Protein AF-A0A7J6QSA3-F1 (afdb_monomer_lite)

Foldseek 3Di:
DPDPPDQFWKKKFQLAPCLVVDDQKDWFFKDWDDDDPPDDTDMETDDDDPPTDIWMKGWDRPDPRMIIIITPDDDVCVVQRRCLVSVRHGALPPRRPHDDDPVNHTRMGGAKGWDQDPVPRDIDIDGDDDDDD

Sequence (133 aa):
LKDRSLLGKVYVADVGDKASQVPSSCRAPIVVDRHVPNQPLMSRVVEESAESTPCTTLFCDLGGGIVACRPVTGKTHQIRVHLSHMGSPIQGDVLYGGAGTSEGRLRLHAHCYRVKDPNQGTSVDFISPMLPT

Secondary structure (DSSP, 8-state):
-------EEEEEEE-GGGGGG--SEEEEEEEEPPP-TTS---EEE----TT--EEEEEEEEEETTEEEEEESS--TTHHHHHHHHTT-PPTT-TTTTPPP-TT-S--EEEEEEEEE-TTT--EEEEE-PPPP-

InterPro domains:
  IPR020103 Pseudouridine synthase, catalytic domain superfamily [SSF55120] (7-131)
  IPR050188 RluA Pseudouridine Synthase [PTHR21600] (7-123)

pLDDT: mean 90.21, std 12.77, range [31.36, 98.38]

Radius of gyration: 15.63 Å; chains: 1; bounding box: 39×31×42 Å

Organism: Perkinsus olseni (NCBI:txid32597)

Structure (mmCIF, N/CA/C/O backbone):
data_AF-A0A7J6QSA3-F1
#
_entry.id   AF-A0A7J6QSA3-F1
#
loop_
_atom_site.group_PDB
_atom_site.id
_atom_site.type_symbol
_atom_site.label_atom_id
_atom_site.label_alt_id
_atom_site.label_comp_id
_atom_site.label_asym_id
_atom_site.label_entity_id
_atom_site.label_seq_id
_atom_site.pdbx_PDB_ins_code
_atom_site.Cartn_x
_atom_site.Cartn_y
_atom_site.Cartn_z
_atom_site.occupancy
_atom_site.B_iso_or_equiv
_atom_site.auth_seq_id
_atom_site.auth_comp_id
_atom_site.auth_asym_id
_atom_site.auth_atom_id
_atom_site.pdbx_PDB_model_num
ATOM 1 N N . LEU A 1 1 ? -15.056 -10.910 2.581 1.00 46.31 1 LEU A N 1
ATOM 2 C CA . LEU A 1 1 ? -15.209 -9.615 3.300 1.00 46.31 1 LEU A CA 1
ATOM 3 C C . LEU A 1 1 ? -16.157 -9.695 4.522 1.00 46.31 1 LEU A C 1
ATOM 5 O O . LEU A 1 1 ? -16.821 -8.718 4.842 1.00 46.31 1 LEU A O 1
ATOM 9 N N . LYS A 1 2 ? -16.248 -10.840 5.227 1.00 31.36 2 LYS A N 1
ATOM 10 C CA . LYS A 1 2 ? -17.274 -11.097 6.268 1.00 31.36 2 LYS A CA 1
ATOM 11 C C . LYS A 1 2 ? -16.850 -10.802 7.715 1.00 31.36 2 LYS A C 1
ATOM 13 O O . LYS A 1 2 ? -17.615 -11.106 8.621 1.00 31.36 2 LYS A O 1
ATOM 18 N N . ASP A 1 3 ? -15.695 -10.188 7.949 1.00 38.03 3 ASP A N 1
ATOM 19 C CA . ASP A 1 3 ? -15.304 -9.809 9.308 1.00 38.03 3 ASP A CA 1
ATOM 20 C C . ASP A 1 3 ? -15.603 -8.325 9.556 1.00 38.03 3 ASP A C 1
ATOM 22 O O . ASP A 1 3 ? -14.931 -7.431 9.041 1.00 38.03 3 ASP A O 1
ATOM 26 N N . ARG A 1 4 ? -16.693 -8.077 10.289 1.00 41.78 4 ARG A N 1
ATOM 27 C CA . ARG A 1 4 ? -17.217 -6.746 10.629 1.00 41.78 4 ARG A CA 1
ATOM 28 C C . ARG A 1 4 ? -16.624 -6.192 11.937 1.00 41.78 4 ARG A C 1
ATOM 30 O O . ARG A 1 4 ? -17.025 -5.103 12.336 1.00 41.78 4 ARG A O 1
ATOM 37 N N . SER A 1 5 ? -15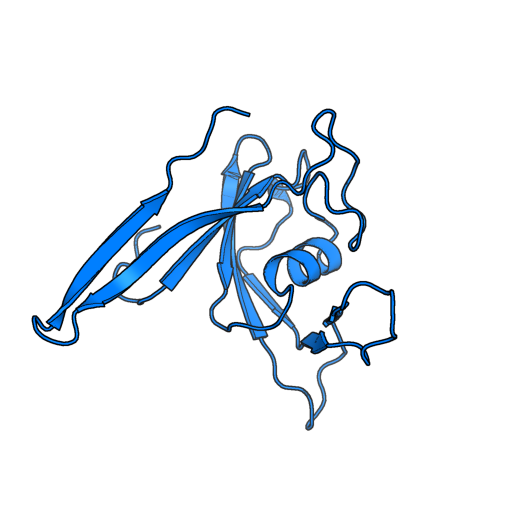.697 -6.905 12.589 1.00 41.50 5 SER A N 1
ATOM 38 C CA . SER A 1 5 ? -15.231 -6.608 13.956 1.00 41.50 5 SER A CA 1
ATOM 39 C C . SER A 1 5 ? -14.076 -5.605 14.070 1.00 41.50 5 SER A C 1
ATOM 41 O O . SER A 1 5 ? -13.733 -5.196 15.177 1.00 41.50 5 SER A O 1
ATOM 43 N N . LEU A 1 6 ? -13.479 -5.163 12.960 1.00 48.44 6 LEU A N 1
ATOM 44 C CA . LEU A 1 6 ? -12.301 -4.299 13.008 1.00 48.44 6 LEU A CA 1
ATOM 45 C C . LEU A 1 6 ? -12.610 -2.911 12.442 1.00 48.44 6 LEU A C 1
ATOM 47 O O . LEU A 1 6 ? -12.929 -2.764 11.261 1.00 48.44 6 LEU A O 1
ATOM 51 N N . LEU A 1 7 ? -12.456 -1.892 13.295 1.00 59.62 7 LEU A N 1
ATOM 52 C CA . LEU A 1 7 ? -12.151 -0.522 12.873 1.00 59.62 7 LEU A CA 1
ATOM 53 C C . LEU A 1 7 ? -11.091 -0.577 11.773 1.00 59.62 7 LEU A C 1
ATOM 55 O O . LEU A 1 7 ? -10.146 -1.368 11.867 1.00 59.62 7 LEU A O 1
ATOM 59 N N . GLY A 1 8 ? -11.237 0.206 10.706 1.00 78.38 8 GLY A N 1
ATOM 60 C CA . GLY A 1 8 ? -10.336 -0.017 9.587 1.00 78.38 8 GLY A CA 1
ATOM 61 C C . GLY A 1 8 ? -10.456 0.921 8.410 1.00 78.38 8 GLY A C 1
ATOM 62 O O . GLY A 1 8 ? -11.482 1.547 8.158 1.00 78.38 8 GLY A O 1
ATOM 63 N N . LYS A 1 9 ? -9.346 0.969 7.678 1.00 91.62 9 LYS A N 1
ATOM 64 C CA . LYS A 1 9 ? -9.179 1.666 6.410 1.00 91.62 9 LYS A CA 1
ATOM 65 C C . LYS A 1 9 ? -9.174 0.614 5.307 1.00 91.62 9 LYS A C 1
ATOM 67 O O . LYS A 1 9 ? -8.374 -0.319 5.372 1.00 91.62 9 LYS A O 1
ATOM 72 N N . VAL A 1 10 ? -10.042 0.756 4.316 1.00 94.75 10 VAL A N 1
ATOM 73 C CA . VAL A 1 10 ? -10.025 -0.052 3.096 1.00 94.75 10 VAL A CA 1
ATOM 74 C C . VAL A 1 10 ? -9.648 0.851 1.941 1.00 94.75 10 VAL A C 1
ATOM 76 O O . VAL A 1 10 ? -10.275 1.885 1.704 1.00 94.75 10 VAL A O 1
ATOM 79 N N . TYR A 1 11 ? -8.626 0.429 1.220 1.00 96.69 11 TYR A N 1
ATOM 80 C CA . TYR A 1 11 ? -8.168 1.048 -0.006 1.00 96.69 11 TYR A CA 1
ATOM 81 C C . TYR A 1 11 ? -8.418 0.101 -1.169 1.00 96.69 11 TYR A C 1
ATOM 83 O O . TYR A 1 11 ? -8.560 -1.106 -0.974 1.00 96.69 11 TYR A O 1
ATOM 91 N N . VAL A 1 12 ? -8.449 0.650 -2.371 1.00 96.12 12 VAL A N 1
ATOM 92 C CA . VAL A 1 12 ? -8.523 -0.115 -3.608 1.00 96.12 12 VAL A CA 1
ATOM 93 C C . VAL A 1 12 ? -7.340 0.284 -4.476 1.00 96.12 12 VAL A C 1
ATOM 95 O O . VAL A 1 12 ? -7.103 1.475 -4.680 1.00 96.12 12 VAL A O 1
ATOM 98 N N . ALA A 1 13 ? -6.581 -0.708 -4.928 1.00 96.75 13 ALA A N 1
ATOM 99 C CA . ALA A 1 13 ? -5.407 -0.534 -5.766 1.00 96.75 13 ALA A CA 1
ATOM 100 C C . ALA A 1 13 ? -5.607 -1.247 -7.102 1.00 96.75 13 ALA A C 1
ATOM 102 O O . ALA A 1 13 ? -6.027 -2.402 -7.129 1.00 96.75 13 ALA A O 1
ATOM 103 N N . ASP A 1 14 ? -5.273 -0.569 -8.191 1.00 95.88 14 ASP A N 1
ATOM 104 C CA . ASP A 1 14 ? -5.155 -1.177 -9.514 1.00 95.88 14 ASP A CA 1
ATOM 105 C C . ASP A 1 14 ? -3.725 -1.690 -9.688 1.00 95.88 14 ASP A C 1
ATOM 107 O O . ASP A 1 14 ? -2.771 -0.913 -9.626 1.00 95.88 14 ASP A O 1
ATOM 111 N N . VAL A 1 15 ? -3.566 -2.997 -9.852 1.00 96.44 15 VAL A N 1
ATOM 112 C CA . VAL A 1 15 ? -2.269 -3.665 -10.049 1.00 96.44 15 VAL A CA 1
ATOM 113 C C . VAL A 1 15 ? -2.205 -4.378 -11.404 1.00 96.44 15 VAL A C 1
ATOM 115 O O . VAL A 1 15 ? -1.272 -5.139 -11.661 1.00 96.44 15 VAL A O 1
ATOM 118 N N . GLY A 1 16 ? -3.171 -4.113 -12.293 1.00 93.62 16 GLY A N 1
ATOM 119 C CA . GLY A 1 16 ? -3.259 -4.725 -13.615 1.00 93.62 16 GLY A CA 1
ATOM 120 C C . GLY A 1 16 ? -3.408 -6.250 -13.576 1.00 93.62 16 GLY A C 1
ATOM 121 O O . GLY A 1 16 ? -4.034 -6.825 -12.690 1.00 93.62 16 GLY A O 1
ATOM 122 N N . ASP A 1 17 ? -2.799 -6.935 -14.536 1.00 92.56 17 ASP A N 1
ATOM 123 C CA . ASP A 1 17 ? -2.861 -8.392 -14.720 1.00 92.56 17 ASP A CA 1
ATOM 124 C C . ASP A 1 17 ? -2.310 -9.220 -13.540 1.00 92.56 17 ASP A C 1
ATOM 126 O O . ASP A 1 17 ? -2.564 -10.422 -13.440 1.00 92.56 17 ASP A O 1
ATOM 130 N N . LYS A 1 18 ? -1.609 -8.578 -12.601 1.00 90.44 18 LYS A N 1
ATOM 131 C CA . LYS A 1 18 ? -0.985 -9.228 -11.444 1.00 90.44 18 LYS A CA 1
ATOM 132 C C . LYS A 1 18 ? -1.892 -9.374 -10.221 1.00 90.44 18 LYS A C 1
ATOM 134 O O . LYS A 1 18 ? -1.475 -9.992 -9.247 1.00 90.44 18 LYS A O 1
ATOM 139 N N . ALA A 1 19 ? -3.128 -8.868 -10.249 1.00 89.25 19 ALA A N 1
ATOM 140 C CA . ALA A 1 19 ? -4.035 -8.919 -9.089 1.00 89.25 19 ALA A CA 1
ATOM 141 C C . ALA A 1 19 ? -4.250 -10.337 -8.541 1.00 89.25 19 ALA A C 1
ATOM 143 O O . ALA A 1 19 ? -4.189 -10.547 -7.331 1.00 89.25 19 ALA A O 1
ATOM 144 N N . SER A 1 20 ? -4.390 -11.316 -9.437 1.00 89.50 20 SER A N 1
ATOM 145 C CA . SER A 1 20 ? -4.568 -12.732 -9.087 1.00 89.50 20 SER A CA 1
ATOM 146 C C . SER A 1 20 ? -3.344 -13.372 -8.412 1.00 89.50 20 SER A C 1
ATOM 148 O O . SER A 1 20 ? -3.463 -14.432 -7.801 1.00 89.50 20 SER A O 1
ATOM 150 N N . GLN A 1 21 ? -2.171 -12.736 -8.500 1.00 92.56 21 GLN A N 1
ATOM 151 C CA . GLN A 1 21 ? -0.915 -13.192 -7.894 1.00 92.56 21 GLN A CA 1
ATOM 152 C C . GLN A 1 21 ? -0.690 -12.587 -6.502 1.00 92.56 21 GLN A C 1
ATOM 154 O O . GLN A 1 21 ? 0.213 -13.015 -5.781 1.00 92.56 21 GLN A O 1
ATOM 159 N N . VAL A 1 22 ? -1.493 -11.592 -6.105 1.00 96.19 22 VAL A N 1
ATOM 160 C CA . VAL A 1 22 ? -1.359 -10.945 -4.799 1.00 96.19 22 VAL A CA 1
ATOM 161 C C . VAL A 1 22 ? -1.852 -11.903 -3.705 1.00 96.19 22 VAL A C 1
ATOM 163 O O . VAL A 1 22 ? -3.025 -12.285 -3.705 1.00 96.19 22 VAL A O 1
ATOM 166 N N . PRO A 1 23 ? -1.001 -12.291 -2.735 1.00 96.94 23 PRO A N 1
ATOM 167 C CA . PRO A 1 23 ? -1.418 -13.159 -1.638 1.00 96.94 23 PRO A CA 1
ATOM 168 C C . PRO A 1 23 ? -2.404 -12.433 -0.719 1.00 96.94 23 PRO A C 1
ATOM 170 O O . PRO A 1 23 ? -2.427 -11.208 -0.653 1.00 96.94 23 PRO A O 1
ATOM 173 N N . SER A 1 24 ? -3.161 -13.173 0.095 1.00 96.69 24 SER A N 1
ATOM 174 C CA . SER A 1 24 ? -4.150 -12.590 1.019 1.00 96.69 24 SER A CA 1
ATOM 175 C C . SER A 1 24 ? -3.559 -11.651 2.084 1.00 96.69 24 SER A C 1
ATOM 177 O O . SER A 1 24 ? -4.297 -10.925 2.754 1.00 96.69 24 SER A O 1
ATOM 179 N N . SER A 1 25 ? -2.240 -11.667 2.286 1.00 97.56 25 SER A N 1
ATOM 180 C CA . SER A 1 25 ? -1.553 -10.785 3.229 1.00 97.56 25 SER A CA 1
ATOM 181 C C . SER A 1 25 ? -0.063 -10.646 2.939 1.00 97.56 25 SER A C 1
ATOM 183 O O . SER A 1 25 ? 0.576 -11.610 2.531 1.00 97.56 25 SER A O 1
ATOM 185 N N . CYS A 1 26 ? 0.499 -9.490 3.289 1.00 97.50 26 CYS A N 1
ATOM 186 C CA . CYS A 1 26 ? 1.936 -9.266 3.417 1.00 97.50 26 CYS A CA 1
ATOM 187 C C . CYS A 1 26 ? 2.247 -8.838 4.853 1.00 97.50 26 CYS A C 1
ATOM 189 O O . CYS A 1 26 ? 1.671 -7.863 5.346 1.00 97.50 26 CYS A O 1
ATOM 191 N N . ARG A 1 27 ? 3.154 -9.561 5.520 1.00 97.19 27 ARG A N 1
ATOM 192 C CA . ARG A 1 27 ? 3.742 -9.178 6.808 1.00 97.19 27 ARG A CA 1
ATOM 193 C C . ARG A 1 27 ? 5.238 -9.013 6.596 1.00 97.19 27 ARG A C 1
ATOM 195 O O . ARG A 1 27 ? 5.962 -9.999 6.562 1.00 97.19 27 ARG A O 1
ATOM 202 N N . ALA A 1 28 ? 5.678 -7.771 6.452 1.00 96.94 28 ALA A N 1
ATOM 203 C CA . ALA A 1 28 ? 7.085 -7.450 6.269 1.00 96.94 28 ALA A CA 1
ATOM 204 C C . ALA A 1 28 ? 7.383 -6.075 6.884 1.00 96.94 28 ALA A C 1
ATOM 206 O O . ALA A 1 28 ? 6.552 -5.162 6.755 1.00 96.94 28 ALA A O 1
ATOM 207 N N . PRO A 1 29 ? 8.509 -5.906 7.596 1.00 97.56 29 PRO A N 1
ATOM 208 C CA . PRO A 1 29 ? 8.866 -4.632 8.207 1.00 97.56 29 PRO A CA 1
ATOM 209 C C . PRO A 1 29 ? 9.181 -3.583 7.137 1.00 97.56 29 PRO A C 1
ATOM 211 O O . PRO A 1 29 ? 9.767 -3.879 6.098 1.00 97.56 29 PRO A O 1
ATOM 214 N N . ILE A 1 30 ? 8.775 -2.341 7.408 1.00 97.25 30 ILE A N 1
ATOM 215 C CA . ILE A 1 30 ? 9.017 -1.190 6.534 1.00 97.25 30 ILE A CA 1
ATOM 216 C C . ILE A 1 30 ? 9.780 -0.127 7.311 1.00 97.25 30 ILE A C 1
ATOM 218 O O . ILE A 1 30 ? 9.372 0.260 8.413 1.00 97.25 30 ILE A O 1
ATOM 222 N N . VAL A 1 31 ? 10.833 0.396 6.687 1.00 96.38 31 VAL A N 1
ATOM 223 C CA . VAL A 1 31 ? 11.542 1.594 7.142 1.00 96.38 31 VAL A CA 1
ATOM 224 C C . VAL A 1 31 ? 11.286 2.741 6.179 1.00 96.38 31 VAL A C 1
ATOM 226 O O . VAL A 1 31 ? 11.159 2.544 4.970 1.00 96.38 31 VAL A O 1
ATOM 229 N N . VAL A 1 32 ? 11.186 3.943 6.735 1.00 94.56 32 VAL A N 1
ATOM 230 C CA . VAL A 1 32 ? 11.134 5.175 5.953 1.00 94.56 32 VAL A CA 1
ATOM 231 C C . VAL A 1 32 ? 12.570 5.607 5.696 1.00 94.56 32 VAL A C 1
ATOM 233 O O . VAL A 1 32 ? 13.376 5.658 6.627 1.00 94.56 32 VAL A O 1
ATOM 236 N N . ASP A 1 33 ? 12.890 5.893 4.441 1.00 93.00 33 ASP A N 1
ATOM 237 C CA . ASP A 1 33 ? 14.214 6.366 4.067 1.00 93.00 33 ASP A CA 1
ATOM 238 C C . ASP A 1 33 ? 14.486 7.736 4.688 1.00 93.00 33 ASP A C 1
ATOM 240 O O . ASP A 1 33 ? 13.572 8.519 4.970 1.00 93.00 33 ASP A O 1
ATOM 244 N N . ARG A 1 34 ? 15.770 8.045 4.900 1.00 91.62 34 ARG A N 1
ATOM 245 C CA . ARG A 1 34 ? 16.164 9.370 5.376 1.00 91.62 34 ARG A CA 1
ATOM 246 C C . ARG A 1 34 ? 15.654 10.411 4.383 1.00 91.62 34 ARG A C 1
ATOM 248 O O . ARG A 1 34 ? 15.945 10.325 3.194 1.00 91.62 34 ARG A O 1
ATOM 255 N N . HIS A 1 35 ? 14.931 11.407 4.884 1.00 92.25 35 HIS A N 1
ATOM 256 C CA . HIS A 1 35 ? 14.445 12.484 4.037 1.00 92.25 35 HIS A CA 1
ATOM 257 C C . HIS A 1 35 ? 15.620 13.274 3.446 1.00 92.25 35 HIS A C 1
ATOM 259 O O . HIS A 1 35 ? 16.478 13.772 4.180 1.00 92.25 35 HIS A O 1
ATOM 265 N N . VAL A 1 36 ? 15.634 13.381 2.118 1.00 92.69 36 VAL A N 1
ATOM 266 C CA . VAL A 1 36 ? 16.565 14.214 1.357 1.00 92.69 36 VAL A CA 1
ATOM 267 C C . VAL A 1 36 ? 15.789 15.430 0.838 1.00 92.69 36 VAL A C 1
ATOM 269 O O . VAL A 1 36 ? 14.719 15.246 0.251 1.00 92.69 36 VAL A O 1
ATOM 272 N N . PRO A 1 37 ? 16.285 16.666 1.038 1.00 94.00 37 PRO A N 1
ATOM 273 C CA . PRO A 1 37 ? 15.625 17.862 0.521 1.00 94.00 37 PRO A CA 1
ATOM 274 C C . PRO A 1 37 ? 15.364 17.770 -0.987 1.00 94.00 37 PRO A C 1
ATOM 276 O O . PRO A 1 37 ? 16.199 17.266 -1.735 1.00 94.00 37 PRO A O 1
ATOM 279 N N . ASN A 1 38 ? 14.214 18.284 -1.430 1.00 93.69 38 ASN A N 1
ATOM 280 C CA . ASN A 1 38 ? 13.758 18.252 -2.828 1.00 93.69 38 ASN A CA 1
ATOM 281 C C . ASN A 1 38 ? 13.557 16.844 -3.421 1.00 93.69 38 ASN A C 1
ATOM 283 O O . ASN A 1 38 ? 13.434 16.710 -4.637 1.00 93.69 38 ASN A O 1
ATOM 287 N N . GLN A 1 39 ? 13.494 15.799 -2.589 1.00 91.56 39 GLN A N 1
ATOM 288 C CA . GLN A 1 39 ? 13.171 14.440 -3.022 1.00 91.56 39 GLN A CA 1
ATOM 289 C C . GLN A 1 39 ? 11.915 13.918 -2.316 1.00 91.56 39 GLN A C 1
ATOM 291 O O . GLN A 1 39 ? 11.662 14.259 -1.152 1.00 91.56 39 GLN A O 1
ATOM 296 N N . PRO A 1 40 ? 11.106 13.085 -2.998 1.00 89.50 40 PRO A N 1
ATOM 297 C CA . PRO A 1 40 ? 9.965 12.445 -2.368 1.00 89.50 40 PRO A CA 1
ATOM 298 C C . PRO A 1 40 ? 10.433 11.527 -1.236 1.00 89.50 40 PRO A C 1
ATOM 300 O O . PRO A 1 40 ? 11.447 10.841 -1.340 1.00 89.50 40 PRO A O 1
ATOM 303 N N . LEU A 1 41 ? 9.668 11.491 -0.148 1.00 92.94 41 LEU A N 1
ATOM 304 C CA . LEU A 1 41 ? 9.911 10.544 0.933 1.00 92.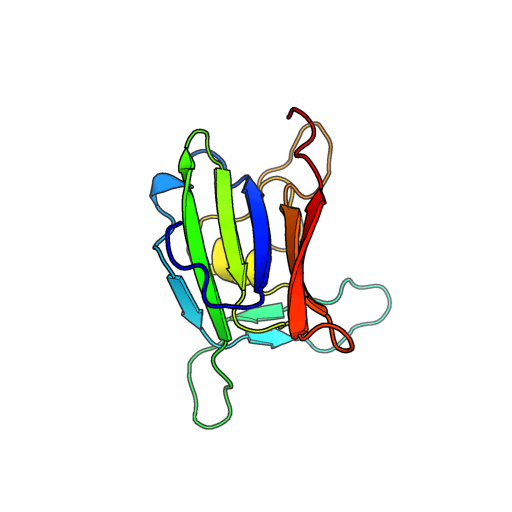94 41 LEU A CA 1
ATOM 305 C C . LEU A 1 41 ? 9.650 9.119 0.433 1.00 92.94 41 LEU A C 1
ATOM 307 O O . LEU A 1 41 ? 8.574 8.836 -0.096 1.00 92.94 41 LEU A O 1
ATOM 311 N N . MET A 1 42 ? 10.601 8.214 0.632 1.00 94.56 42 MET A N 1
ATOM 312 C CA . MET A 1 42 ? 10.480 6.822 0.205 1.00 94.56 42 MET A CA 1
ATOM 313 C C . MET A 1 42 ? 10.479 5.875 1.400 1.00 94.56 42 MET A C 1
ATOM 315 O O . MET A 1 42 ? 10.769 6.245 2.540 1.00 94.56 42 MET A O 1
ATOM 319 N N . SER A 1 43 ? 10.002 4.662 1.175 1.00 96.62 43 SER A N 1
ATOM 320 C CA . SER A 1 43 ? 9.962 3.608 2.179 1.00 96.62 43 SER A CA 1
ATOM 321 C C . SER A 1 43 ? 10.305 2.291 1.508 1.00 96.62 43 SER A C 1
ATOM 323 O O . SER A 1 43 ? 10.000 2.099 0.336 1.00 96.62 43 SER A O 1
ATOM 325 N N . ARG A 1 44 ? 10.926 1.373 2.242 1.00 96.62 44 ARG A N 1
ATOM 326 C CA . ARG A 1 44 ? 11.351 0.081 1.698 1.00 96.62 44 ARG A CA 1
ATOM 327 C C . ARG A 1 44 ? 11.068 -1.045 2.674 1.00 96.62 44 ARG A C 1
ATOM 329 O O . ARG A 1 44 ? 11.077 -0.834 3.890 1.00 96.62 44 ARG A O 1
ATOM 336 N N . VAL A 1 45 ? 10.833 -2.235 2.129 1.00 97.00 45 VAL A N 1
ATOM 337 C CA . VAL A 1 45 ? 10.844 -3.464 2.925 1.00 97.00 45 VAL A CA 1
ATOM 338 C C . VAL A 1 45 ? 12.280 -3.766 3.339 1.00 97.00 45 VAL A C 1
ATOM 340 O O . VAL A 1 45 ? 13.208 -3.560 2.556 1.00 97.00 45 VAL A O 1
ATOM 343 N N . VAL A 1 46 ? 12.458 -4.227 4.572 1.00 96.56 46 VAL A N 1
ATOM 344 C CA . VAL A 1 46 ? 13.744 -4.704 5.095 1.00 96.56 46 VAL A CA 1
ATOM 345 C C . VAL A 1 46 ? 13.614 -6.146 5.569 1.00 96.56 46 VAL A C 1
ATOM 347 O O . VAL A 1 46 ? 12.504 -6.654 5.730 1.00 96.56 46 VAL A O 1
ATOM 350 N N . GLU A 1 47 ? 14.746 -6.807 5.780 1.00 94.25 47 GLU A N 1
ATOM 351 C CA . GLU A 1 47 ? 14.774 -8.114 6.434 1.00 94.25 47 GLU A CA 1
ATOM 352 C C . GLU A 1 47 ? 14.333 -7.996 7.900 1.00 94.25 47 GLU A C 1
ATOM 354 O O . GLU A 1 47 ? 14.498 -6.952 8.539 1.00 94.25 47 GLU A O 1
ATOM 359 N N . GLU A 1 48 ? 13.732 -9.060 8.430 1.00 93.31 48 GLU A N 1
ATOM 360 C CA . GLU A 1 48 ? 13.276 -9.094 9.818 1.00 93.31 48 GLU A CA 1
ATOM 361 C C . GLU A 1 48 ? 14.482 -9.245 10.760 1.00 93.31 48 GLU A C 1
ATOM 363 O O . GLU A 1 48 ? 15.256 -10.194 10.665 1.00 93.31 48 GLU A O 1
ATOM 368 N N . SER A 1 49 ? 14.634 -8.288 11.674 1.00 92.44 49 SER A N 1
ATOM 369 C CA . SER A 1 49 ? 15.628 -8.277 12.754 1.00 92.44 49 SER A CA 1
ATOM 370 C C . SER A 1 49 ? 14.966 -7.948 14.096 1.00 92.44 49 SER A C 1
ATOM 372 O O . SER A 1 49 ? 13.798 -7.545 14.135 1.00 92.44 49 SER A O 1
ATOM 374 N N . ALA A 1 50 ? 15.718 -8.069 15.195 1.00 91.44 50 ALA A N 1
ATOM 375 C CA . ALA A 1 50 ? 15.248 -7.719 16.539 1.00 91.44 50 ALA A CA 1
ATOM 376 C C . ALA A 1 50 ? 14.803 -6.245 16.662 1.00 91.44 50 ALA A C 1
ATOM 378 O O . ALA A 1 50 ? 13.930 -5.920 17.464 1.00 91.44 50 ALA A O 1
ATOM 379 N N . GLU A 1 51 ? 15.365 -5.358 15.842 1.00 89.12 51 GLU A N 1
ATOM 380 C CA . GLU A 1 51 ? 15.075 -3.922 15.800 1.00 89.12 51 GLU A CA 1
ATOM 381 C C . GLU A 1 51 ? 13.963 -3.570 14.798 1.00 89.12 51 GLU A C 1
ATOM 383 O O . GLU A 1 51 ? 13.458 -2.443 14.778 1.00 89.12 51 GLU A O 1
ATOM 388 N N . SER A 1 52 ? 13.575 -4.514 13.940 1.00 90.25 52 SER A N 1
ATOM 389 C CA . SER A 1 52 ? 12.564 -4.290 12.913 1.00 90.25 52 SER A CA 1
ATOM 390 C C . SER A 1 52 ? 11.152 -4.415 13.497 1.00 90.25 52 SER A C 1
ATOM 392 O O . SER A 1 52 ? 10.832 -5.350 14.227 1.00 90.25 52 SER A O 1
ATOM 394 N N . THR A 1 53 ? 10.262 -3.473 13.169 1.00 91.56 53 THR A N 1
ATOM 395 C CA . THR A 1 53 ? 8.839 -3.595 13.522 1.00 91.56 53 THR A CA 1
ATOM 396 C C . THR A 1 53 ? 8.053 -4.095 12.310 1.00 91.56 53 THR A C 1
ATOM 398 O O . THR A 1 53 ? 7.868 -3.319 11.360 1.00 91.56 53 THR A O 1
ATOM 401 N N . PRO A 1 54 ? 7.564 -5.348 12.313 1.00 92.38 54 PRO A N 1
ATOM 402 C CA . PRO A 1 54 ? 6.781 -5.879 11.211 1.00 92.38 54 PRO A CA 1
ATOM 403 C C . PRO A 1 54 ? 5.472 -5.107 11.080 1.00 92.38 54 PRO A C 1
ATOM 405 O O . PRO A 1 54 ? 4.861 -4.674 12.059 1.00 92.38 54 PRO A O 1
ATOM 408 N N . CYS A 1 55 ? 5.041 -4.922 9.841 1.00 94.31 55 CYS A N 1
ATOM 409 C CA . CYS A 1 55 ? 3.799 -4.245 9.525 1.00 94.31 55 CYS A CA 1
ATOM 410 C C . CYS A 1 55 ? 2.997 -5.131 8.568 1.00 94.31 55 CYS A C 1
ATOM 412 O O . CYS A 1 55 ? 3.582 -5.875 7.777 1.00 94.31 55 CYS A O 1
ATOM 414 N N . THR A 1 56 ? 1.668 -5.101 8.681 1.00 96.75 56 THR A N 1
ATOM 415 C CA . THR A 1 56 ? 0.798 -6.067 7.995 1.00 96.75 56 THR A CA 1
ATOM 416 C C . THR A 1 56 ? -0.218 -5.356 7.123 1.00 96.75 56 THR A C 1
ATOM 418 O O . THR A 1 56 ? -0.927 -4.461 7.591 1.00 96.75 56 THR A O 1
ATOM 421 N N . THR A 1 57 ? -0.333 -5.799 5.876 1.00 97.62 57 THR A N 1
ATOM 422 C CA . THR A 1 57 ? -1.407 -5.417 4.954 1.00 97.62 57 THR A CA 1
ATOM 423 C C . THR A 1 57 ? -2.147 -6.670 4.522 1.00 97.62 57 THR A C 1
ATOM 425 O O . THR A 1 57 ? -1.521 -7.667 4.174 1.00 97.62 57 THR A O 1
ATOM 428 N N . LEU A 1 58 ? -3.475 -6.634 4.572 1.00 97.44 58 LEU A N 1
ATOM 429 C CA . LEU A 1 58 ? -4.322 -7.700 4.043 1.00 97.44 58 LEU A CA 1
ATOM 430 C C . LEU A 1 58 ? -4.824 -7.315 2.660 1.00 97.44 58 LEU A C 1
ATOM 432 O O . LEU A 1 58 ? -5.128 -6.144 2.422 1.00 97.44 58 LEU A O 1
ATOM 436 N N . PHE A 1 59 ? -4.960 -8.306 1.791 1.00 97.25 59 PHE A N 1
ATOM 437 C CA . PHE A 1 59 ? -5.383 -8.118 0.415 1.00 97.25 59 PHE A CA 1
ATOM 438 C C . PHE A 1 59 ? -6.543 -9.041 0.064 1.00 97.25 59 PHE A C 1
ATOM 440 O O . PHE A 1 59 ? -6.706 -10.122 0.632 1.00 97.25 59 PHE A O 1
ATOM 447 N N . CYS A 1 60 ? -7.363 -8.593 -0.875 1.00 95.94 60 CYS A N 1
ATOM 448 C CA . CYS A 1 60 ? -8.400 -9.398 -1.494 1.00 95.94 60 CYS A CA 1
ATOM 449 C C . CYS A 1 60 ? -8.478 -9.001 -2.963 1.00 95.94 60 CYS A C 1
ATOM 451 O O . CYS A 1 60 ? -8.752 -7.837 -3.255 1.00 95.94 60 CYS A O 1
ATOM 453 N N . ASP A 1 61 ? -8.252 -9.955 -3.860 1.00 95.12 61 ASP A N 1
ATOM 454 C CA . ASP A 1 61 ? -8.528 -9.770 -5.281 1.00 95.12 61 ASP A CA 1
ATOM 455 C C . ASP A 1 61 ? -10.032 -9.511 -5.467 1.00 95.12 61 ASP A C 1
ATOM 457 O O . ASP A 1 61 ? -10.873 -10.211 -4.890 1.00 95.12 61 ASP A O 1
ATOM 461 N N . LEU A 1 62 ? -10.359 -8.451 -6.201 1.00 93.00 62 LEU A N 1
ATOM 462 C CA . LEU A 1 62 ? -11.723 -8.084 -6.574 1.00 93.00 62 LEU A CA 1
ATOM 463 C C . LEU A 1 62 ? -12.020 -8.396 -8.050 1.00 93.00 62 LEU A C 1
ATOM 465 O O . LEU A 1 62 ? -13.146 -8.179 -8.498 1.00 93.00 62 LEU A O 1
ATOM 469 N N . GLY A 1 63 ? -11.041 -8.913 -8.794 1.00 91.94 63 GLY A N 1
ATOM 470 C CA . GLY A 1 63 ? -11.100 -9.116 -10.234 1.00 91.94 63 GLY A CA 1
ATOM 471 C C . GLY A 1 63 ? -10.780 -7.845 -11.025 1.00 91.94 63 GLY A C 1
ATOM 472 O O . GLY A 1 63 ? -10.683 -6.744 -10.483 1.00 91.94 63 GLY A O 1
ATOM 473 N N . GLY A 1 64 ? -10.586 -7.998 -12.339 1.00 92.06 64 GLY A N 1
ATOM 474 C CA . GLY A 1 64 ? -10.346 -6.865 -13.247 1.00 92.06 64 GLY A CA 1
ATOM 475 C C . GLY A 1 64 ? -9.047 -6.098 -12.980 1.00 92.06 64 GLY A C 1
ATOM 476 O O . GLY A 1 64 ? -8.950 -4.929 -13.328 1.00 92.06 64 GLY A O 1
ATOM 477 N N . GLY A 1 65 ? -8.072 -6.738 -12.331 1.00 94.31 65 GLY A N 1
ATOM 478 C CA . GLY A 1 65 ? -6.807 -6.117 -11.943 1.00 94.31 65 GLY A CA 1
ATOM 479 C C . GLY A 1 65 ? -6.860 -5.278 -10.666 1.00 94.31 65 GLY A C 1
ATOM 480 O O . GLY A 1 65 ? -5.895 -4.594 -10.326 1.00 94.31 65 GLY A O 1
ATOM 481 N N . ILE A 1 66 ? -7.969 -5.355 -9.931 1.00 95.44 66 ILE A N 1
ATOM 482 C CA . ILE A 1 66 ? -8.214 -4.561 -8.737 1.00 95.44 66 ILE A CA 1
ATOM 483 C C . ILE A 1 66 ? -8.034 -5.399 -7.471 1.00 95.44 66 ILE A C 1
ATOM 485 O O . ILE A 1 66 ? -8.596 -6.481 -7.328 1.00 95.44 66 ILE A O 1
ATOM 489 N N . VAL A 1 67 ? -7.318 -4.845 -6.494 1.00 96.62 67 VAL A N 1
ATOM 490 C CA . VAL A 1 67 ? -7.105 -5.450 -5.178 1.00 96.62 67 VAL A CA 1
ATOM 491 C C . VAL A 1 67 ? -7.612 -4.515 -4.085 1.00 96.62 67 VAL A C 1
ATOM 493 O O . VAL A 1 67 ? -7.212 -3.354 -3.993 1.00 96.62 67 VAL A O 1
ATOM 496 N N . ALA A 1 68 ? -8.466 -5.026 -3.199 1.00 96.62 68 ALA A N 1
ATOM 497 C CA . ALA A 1 68 ? -8.780 -4.356 -1.943 1.00 96.62 68 ALA A CA 1
ATOM 498 C C . ALA A 1 68 ? -7.615 -4.525 -0.967 1.00 96.62 68 ALA A C 1
ATOM 500 O O . ALA A 1 68 ? -7.151 -5.639 -0.732 1.00 96.62 68 ALA A O 1
ATOM 501 N N . CYS A 1 69 ? -7.170 -3.435 -0.354 1.00 97.38 69 CYS A N 1
ATOM 502 C CA . CYS A 1 69 ? -6.056 -3.408 0.583 1.00 97.38 69 CYS A CA 1
ATOM 503 C C . CYS A 1 69 ? -6.526 -2.900 1.948 1.00 97.38 69 CYS A C 1
ATOM 505 O O . CYS A 1 69 ? -7.115 -1.823 2.058 1.00 97.38 69 CYS A O 1
ATOM 507 N N . ARG A 1 70 ? -6.211 -3.637 3.012 1.00 96.38 70 ARG A N 1
ATOM 508 C CA . ARG A 1 70 ? -6.473 -3.237 4.398 1.00 96.38 70 ARG A CA 1
ATOM 509 C C . ARG A 1 70 ? -5.165 -3.217 5.188 1.00 96.38 70 ARG A C 1
ATOM 511 O O . ARG A 1 70 ? -4.732 -4.271 5.663 1.00 96.38 70 ARG A O 1
ATOM 518 N N . PRO A 1 71 ? -4.519 -2.053 5.341 1.00 96.06 71 PRO A N 1
ATOM 519 C CA . PRO A 1 71 ? -3.342 -1.941 6.184 1.00 96.06 71 PRO A CA 1
ATOM 520 C C . PRO A 1 71 ? -3.773 -2.025 7.657 1.00 96.06 71 PRO A C 1
ATOM 522 O O . PRO A 1 71 ? -4.628 -1.267 8.117 1.00 96.06 71 PRO A O 1
ATOM 525 N N . VAL A 1 72 ? -3.216 -2.990 8.390 1.00 94.75 72 VAL A N 1
ATOM 526 C CA . VAL A 1 72 ? -3.460 -3.182 9.834 1.00 94.75 72 VAL A CA 1
ATOM 527 C C . VAL A 1 72 ? -2.686 -2.139 10.647 1.00 94.75 72 VAL A C 1
ATOM 529 O O . VAL A 1 72 ? -3.125 -1.687 11.699 1.00 94.75 72 VAL A O 1
ATOM 532 N N . THR A 1 73 ? -1.539 -1.730 10.118 1.00 91.94 73 THR A N 1
ATOM 533 C CA . THR A 1 73 ? -0.665 -0.664 10.619 1.00 91.94 73 THR A CA 1
ATOM 534 C C . THR A 1 73 ? -0.734 0.564 9.705 1.00 91.94 73 THR A C 1
ATOM 536 O O . THR A 1 73 ? -1.353 0.526 8.650 1.00 91.94 73 THR A O 1
ATOM 539 N N . GLY A 1 74 ? -0.114 1.680 10.097 1.00 91.69 74 GLY A N 1
ATOM 540 C CA . GLY A 1 74 ? 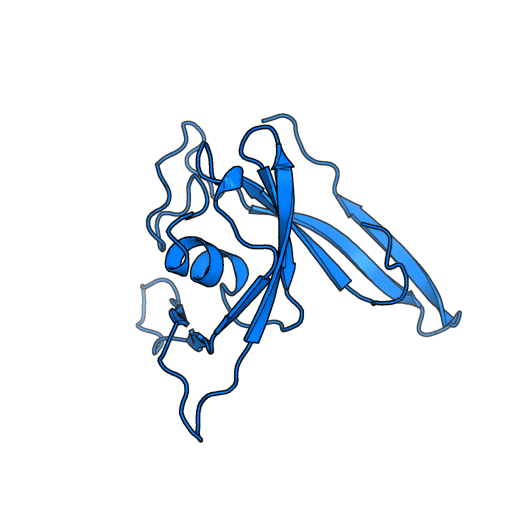-0.153 2.940 9.342 1.00 91.69 74 GLY A CA 1
ATOM 541 C C . GLY A 1 74 ? 1.210 3.429 8.855 1.00 91.69 74 GLY A C 1
ATOM 542 O O . GLY A 1 74 ? 1.475 4.621 8.971 1.00 91.69 74 GLY A O 1
ATOM 543 N N . LYS A 1 75 ? 2.101 2.542 8.388 1.00 95.31 75 LYS A N 1
ATOM 544 C CA . LYS A 1 75 ? 3.439 2.961 7.931 1.00 95.31 75 LYS A CA 1
ATOM 545 C C . LYS A 1 75 ? 3.341 3.783 6.638 1.00 95.31 75 LYS A C 1
ATOM 547 O O . LYS A 1 75 ? 2.464 3.550 5.801 1.00 95.31 75 LYS A O 1
ATOM 552 N N . THR A 1 76 ? 4.250 4.741 6.464 1.00 96.06 76 THR A N 1
ATOM 553 C CA . THR A 1 76 ? 4.341 5.549 5.241 1.00 96.06 76 THR A CA 1
ATOM 554 C C . THR A 1 76 ? 4.468 4.638 4.024 1.00 96.06 76 THR A C 1
ATOM 556 O O . THR A 1 76 ? 5.253 3.695 4.028 1.00 96.06 76 THR A O 1
ATOM 559 N N . HIS A 1 77 ? 3.652 4.891 2.998 1.00 97.56 77 HIS A N 1
ATOM 560 C CA . HIS A 1 77 ? 3.632 4.121 1.748 1.00 97.56 77 HIS A CA 1
ATOM 561 C C . HIS A 1 77 ? 3.408 2.604 1.892 1.00 97.56 77 HIS A C 1
ATOM 563 O O . HIS A 1 77 ? 3.648 1.874 0.937 1.00 97.56 77 HIS A O 1
ATOM 569 N N . GLN A 1 78 ? 2.877 2.127 3.024 1.00 97.94 78 GLN A N 1
ATOM 570 C CA . GLN A 1 78 ? 2.789 0.696 3.333 1.00 97.94 78 GLN A CA 1
ATOM 571 C C . GLN A 1 78 ? 2.186 -0.160 2.209 1.00 97.94 78 GLN A C 1
ATOM 573 O O . GLN A 1 78 ? 2.795 -1.140 1.796 1.00 97.94 78 GLN A O 1
ATOM 578 N N . ILE A 1 79 ? 1.017 0.226 1.685 1.00 98.25 79 ILE A N 1
ATOM 579 C CA . ILE A 1 79 ? 0.333 -0.524 0.618 1.00 98.25 79 ILE A CA 1
ATOM 580 C C . ILE A 1 79 ? 1.177 -0.549 -0.661 1.00 98.25 79 ILE A C 1
ATOM 582 O O . ILE A 1 79 ? 1.360 -1.608 -1.251 1.00 98.25 79 ILE A O 1
ATOM 586 N N . ARG A 1 80 ? 1.722 0.610 -1.053 1.00 98.38 80 ARG A N 1
ATOM 587 C CA . ARG A 1 80 ? 2.538 0.784 -2.265 1.00 98.38 80 ARG A CA 1
ATOM 588 C C . ARG A 1 80 ? 3.781 -0.107 -2.219 1.00 98.38 80 ARG A C 1
ATOM 590 O O . ARG A 1 80 ? 4.043 -0.866 -3.146 1.00 98.38 80 ARG A O 1
ATOM 597 N N . VAL A 1 81 ? 4.493 -0.060 -1.094 1.00 98.19 81 VAL A N 1
ATOM 598 C CA . VAL A 1 81 ? 5.730 -0.812 -0.859 1.00 98.19 81 VAL A CA 1
ATOM 599 C C . VAL A 1 81 ? 5.469 -2.312 -0.765 1.00 98.19 81 VAL A C 1
ATOM 601 O O . VAL A 1 81 ? 6.195 -3.079 -1.384 1.00 98.19 81 VAL A O 1
ATOM 604 N N . HIS A 1 82 ? 4.436 -2.752 -0.037 1.00 98.38 82 HIS A N 1
ATOM 605 C CA . HIS A 1 82 ? 4.101 -4.179 0.055 1.00 98.38 82 HIS A CA 1
ATOM 606 C C . HIS A 1 82 ? 3.689 -4.764 -1.295 1.00 98.38 82 HIS A C 1
ATOM 608 O O . HIS A 1 82 ? 4.176 -5.829 -1.660 1.00 98.38 82 HIS A O 1
ATOM 614 N N . LEU A 1 83 ? 2.832 -4.076 -2.054 1.00 98.38 83 LEU A N 1
ATOM 615 C CA . LEU A 1 83 ? 2.416 -4.529 -3.383 1.00 98.38 83 LEU A CA 1
ATOM 616 C C . LEU A 1 83 ? 3.602 -4.612 -4.355 1.00 98.38 83 LEU A C 1
ATOM 618 O O . LEU A 1 83 ? 3.763 -5.622 -5.038 1.00 98.38 83 LEU A O 1
ATOM 622 N N . SER A 1 84 ? 4.487 -3.610 -4.349 1.00 98.12 84 SER A N 1
ATOM 623 C CA . SER A 1 84 ? 5.728 -3.629 -5.133 1.00 98.12 84 SER A CA 1
ATOM 624 C C . SER A 1 84 ? 6.683 -4.753 -4.710 1.00 98.12 84 SER A C 1
ATOM 626 O O . SER A 1 84 ? 7.175 -5.493 -5.558 1.00 98.12 84 SER A O 1
ATOM 628 N N . HIS A 1 85 ? 6.876 -4.955 -3.402 1.00 97.31 85 HIS A N 1
ATOM 629 C CA . HIS A 1 85 ? 7.713 -6.023 -2.844 1.00 97.31 85 HIS A CA 1
ATOM 630 C C . HIS A 1 85 ? 7.251 -7.427 -3.264 1.00 97.31 85 HIS A C 1
ATOM 632 O O . HIS A 1 85 ? 8.078 -8.303 -3.493 1.00 97.31 85 HIS A O 1
ATOM 638 N N . MET A 1 86 ? 5.941 -7.629 -3.421 1.00 96.88 86 MET A N 1
ATOM 639 C CA . MET A 1 86 ? 5.357 -8.881 -3.917 1.00 96.88 86 MET A CA 1
ATOM 640 C C . MET A 1 86 ? 5.316 -8.969 -5.453 1.00 96.88 86 MET A C 1
ATOM 642 O O . MET A 1 86 ? 4.687 -9.868 -6.003 1.00 96.88 86 MET A O 1
ATOM 646 N N . GLY A 1 87 ? 5.932 -8.025 -6.168 1.00 96.88 87 GLY A N 1
ATOM 647 C CA . GLY A 1 87 ? 6.001 -8.019 -7.630 1.00 96.88 87 GLY A CA 1
ATOM 648 C C . GLY A 1 87 ? 4.756 -7.483 -8.341 1.00 96.88 87 GLY A C 1
ATOM 649 O O . GLY A 1 87 ? 4.719 -7.514 -9.573 1.00 96.88 87 GLY A O 1
ATOM 650 N N . SER A 1 88 ? 3.778 -6.948 -7.603 1.00 97.56 88 SER A N 1
ATOM 651 C CA . SER A 1 88 ? 2.495 -6.434 -8.110 1.00 97.56 88 SER A CA 1
ATOM 652 C C . SER A 1 88 ? 2.338 -4.927 -7.850 1.00 97.56 88 SER A C 1
ATOM 654 O O . SER A 1 88 ? 1.421 -4.528 -7.133 1.00 97.56 88 SER A O 1
ATOM 656 N N . PRO A 1 89 ? 3.243 -4.068 -8.358 1.00 97.69 89 PRO A N 1
ATOM 657 C CA . PRO A 1 89 ? 3.205 -2.638 -8.079 1.00 97.69 89 PRO A CA 1
ATOM 658 C C . PRO A 1 89 ? 1.928 -1.984 -8.622 1.00 97.69 89 PRO A C 1
ATOM 660 O O . PRO A 1 89 ? 1.373 -2.403 -9.637 1.00 97.69 89 PRO A O 1
ATOM 663 N N . ILE A 1 90 ? 1.478 -0.931 -7.939 1.00 97.94 90 ILE A N 1
ATOM 664 C CA . ILE A 1 90 ? 0.254 -0.206 -8.295 1.00 97.94 90 ILE A CA 1
ATOM 665 C C . ILE A 1 90 ? 0.462 0.536 -9.618 1.00 97.94 90 ILE A C 1
ATOM 667 O O . ILE A 1 90 ? 1.473 1.208 -9.803 1.00 97.94 90 ILE A O 1
ATOM 671 N N . GLN A 1 91 ? -0.510 0.468 -10.520 1.00 96.50 91 GLN A N 1
ATOM 672 C CA . GLN A 1 91 ? -0.530 1.238 -11.761 1.00 96.50 91 GLN A CA 1
ATOM 673 C C . GLN A 1 91 ? -0.401 2.748 -11.469 1.00 96.50 91 GLN A C 1
ATOM 675 O O . GLN A 1 91 ? -1.008 3.292 -10.540 1.00 96.50 91 GLN A O 1
ATOM 680 N N . GLY A 1 92 ? 0.433 3.436 -12.244 1.00 95.75 92 GLY A N 1
ATOM 681 C CA . GLY A 1 92 ? 0.755 4.854 -12.077 1.00 95.75 92 GLY A CA 1
ATOM 682 C C . GLY A 1 92 ? 1.684 5.170 -10.897 1.00 95.75 92 GLY A C 1
ATOM 683 O O . GLY A 1 92 ? 1.935 6.342 -10.615 1.00 95.75 92 GLY A O 1
ATOM 684 N N . ASP A 1 93 ? 2.202 4.162 -10.187 1.00 96.88 93 ASP A N 1
ATOM 685 C CA . ASP A 1 93 ? 3.143 4.366 -9.086 1.00 96.88 93 ASP A CA 1
ATOM 686 C C . ASP A 1 93 ? 4.590 4.536 -9.568 1.00 96.88 93 ASP A C 1
ATOM 688 O O . ASP A 1 93 ? 5.383 3.594 -9.603 1.00 96.88 93 ASP A O 1
ATOM 692 N N . VAL A 1 94 ? 4.955 5.779 -9.875 1.00 94.25 94 VAL A N 1
ATOM 693 C CA . VAL A 1 94 ? 6.300 6.139 -10.353 1.00 94.25 94 VAL A CA 1
ATOM 694 C C . VAL A 1 94 ? 7.430 5.837 -9.361 1.00 94.25 94 VAL A C 1
ATOM 696 O O . VAL A 1 94 ? 8.578 5.724 -9.776 1.00 94.25 94 VAL A O 1
ATOM 699 N N . LEU A 1 95 ? 7.139 5.715 -8.059 1.00 95.25 95 LEU A N 1
ATOM 700 C CA . LEU A 1 95 ? 8.174 5.501 -7.039 1.00 95.25 95 LEU A CA 1
ATOM 701 C C . LEU A 1 95 ? 8.473 4.022 -6.804 1.00 95.25 95 LEU A C 1
ATOM 703 O O . LEU A 1 95 ? 9.577 3.684 -6.388 1.00 95.25 95 LEU A O 1
ATOM 707 N N . TYR A 1 96 ? 7.494 3.149 -7.042 1.00 96.69 96 TYR A N 1
ATOM 708 C CA . TYR A 1 96 ? 7.582 1.735 -6.678 1.00 96.69 96 TYR A CA 1
ATOM 709 C C . TYR A 1 96 ? 7.405 0.790 -7.871 1.00 96.69 96 TYR A C 1
ATOM 711 O O . TYR A 1 96 ? 7.028 -0.366 -7.690 1.00 96.69 96 TYR A O 1
ATOM 719 N N . GLY A 1 97 ? 7.710 1.260 -9.084 1.00 94.62 97 GLY A N 1
ATOM 720 C CA . GLY A 1 97 ? 7.781 0.421 -10.286 1.00 94.62 97 GLY A CA 1
ATOM 721 C C . GLY A 1 97 ? 6.431 0.121 -10.938 1.00 94.62 97 GLY A C 1
ATOM 722 O O . GLY A 1 97 ? 6.311 -0.855 -11.676 1.00 94.62 97 GLY A O 1
ATOM 723 N N . GLY A 1 98 ? 5.414 0.935 -10.660 1.00 94.38 98 GLY A N 1
ATOM 724 C CA . GLY A 1 98 ? 4.127 0.874 -11.338 1.00 94.38 98 GLY A CA 1
ATOM 725 C C . GLY A 1 98 ? 4.248 1.226 -12.816 1.00 94.38 98 GLY A C 1
ATOM 726 O O . GLY A 1 98 ? 4.960 2.166 -13.173 1.00 94.38 98 GLY A O 1
ATOM 727 N N . ALA A 1 99 ? 3.531 0.507 -13.680 1.00 92.44 99 ALA A N 1
ATOM 728 C CA . ALA A 1 99 ? 3.453 0.881 -15.088 1.00 92.44 99 ALA A CA 1
ATOM 729 C C . ALA A 1 99 ? 2.718 2.223 -15.246 1.00 92.44 99 ALA A C 1
ATOM 731 O O . ALA A 1 99 ? 1.823 2.554 -14.467 1.00 92.44 99 ALA A O 1
ATOM 732 N N . GLY A 1 100 ? 3.126 3.021 -16.233 1.00 89.75 100 GLY A N 1
ATOM 733 C CA . GLY A 1 100 ? 2.501 4.313 -16.503 1.00 89.75 100 GLY A CA 1
ATOM 734 C C . GLY A 1 100 ? 1.039 4.155 -16.922 1.00 89.75 100 GLY A C 1
ATOM 735 O O . GLY A 1 100 ? 0.700 3.253 -17.683 1.00 89.75 100 GLY A O 1
ATOM 736 N N . THR A 1 101 ? 0.182 5.054 -16.448 1.00 86.88 101 THR A N 1
ATOM 737 C CA . THR A 1 101 ? -1.223 5.145 -16.865 1.00 86.88 101 THR A CA 1
ATOM 738 C C . THR A 1 101 ? -1.408 6.341 -17.791 1.00 86.88 101 THR A C 1
ATOM 740 O O . THR A 1 101 ? -0.672 7.324 -17.690 1.00 86.88 101 THR A O 1
ATOM 743 N N . SER A 1 102 ? -2.409 6.294 -18.674 1.00 85.19 102 SER A N 1
ATOM 744 C CA . SER A 1 102 ? -2.771 7.431 -19.540 1.00 85.19 102 SER A CA 1
ATOM 745 C C . SER A 1 102 ? -3.109 8.695 -18.741 1.00 85.19 102 SER A C 1
ATOM 747 O O . SER A 1 102 ? -2.872 9.808 -19.197 1.00 85.19 102 SER A O 1
ATOM 749 N N . GLU A 1 103 ? -3.628 8.517 -17.528 1.00 83.62 103 GLU A N 1
ATOM 750 C CA . GLU A 1 103 ? -4.013 9.583 -16.603 1.00 83.62 103 GLU A CA 1
ATOM 751 C C . GLU A 1 103 ? -2.823 10.155 -15.812 1.00 83.62 103 GLU A C 1
ATOM 753 O O . GLU A 1 103 ? -2.973 11.165 -15.126 1.00 83.62 103 GLU A O 1
ATOM 758 N N . GLY A 1 104 ? -1.660 9.492 -15.838 1.00 86.56 104 GLY A N 1
ATOM 759 C CA . GLY A 1 104 ? -0.445 9.943 -15.155 1.00 86.56 10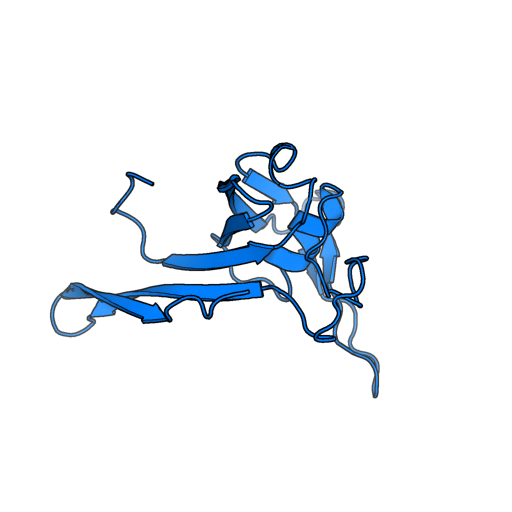4 GLY A CA 1
ATOM 760 C C . GLY A 1 104 ? -0.539 10.005 -13.624 1.00 86.56 104 GLY A C 1
ATOM 761 O O . GLY A 1 104 ? 0.263 10.694 -12.995 1.00 86.56 104 GLY A O 1
ATOM 762 N N . ARG A 1 105 ? -1.510 9.316 -13.007 1.00 91.69 105 ARG A N 1
ATOM 763 C CA . ARG A 1 105 ? -1.743 9.339 -11.552 1.00 91.69 105 ARG A CA 1
ATOM 764 C C . ARG A 1 105 ? -1.677 7.953 -10.924 1.00 91.69 105 ARG A C 1
ATOM 766 O O . ARG A 1 105 ? -2.023 6.956 -11.554 1.00 91.69 105 ARG A O 1
ATOM 773 N N . LEU A 1 106 ? -1.316 7.927 -9.642 1.00 95.50 106 LEU A N 1
ATOM 774 C CA . LEU A 1 106 ? -1.345 6.732 -8.803 1.00 95.50 106 LEU A CA 1
ATOM 775 C C . LEU A 1 106 ? -2.771 6.178 -8.686 1.00 95.50 106 LEU A C 1
ATOM 777 O O . LEU A 1 106 ? -3.688 6.881 -8.258 1.00 95.50 106 LEU A O 1
ATOM 781 N N . ARG A 1 107 ? -2.935 4.889 -8.980 1.00 95.38 107 ARG A N 1
ATOM 782 C CA . ARG A 1 107 ? -4.219 4.180 -8.934 1.00 95.38 107 ARG A CA 1
ATOM 783 C C . ARG A 1 107 ? -4.459 3.500 -7.585 1.00 95.38 107 ARG A C 1
ATOM 785 O O . ARG A 1 107 ? -4.699 2.299 -7.501 1.00 95.38 107 ARG A O 1
ATOM 792 N N . LEU A 1 108 ? -4.364 4.289 -6.515 1.00 96.31 108 LEU A N 1
ATOM 793 C CA . LEU A 1 108 ? -4.639 3.879 -5.137 1.00 96.31 108 LEU A CA 1
ATOM 794 C C . LEU A 1 108 ? -5.688 4.815 -4.534 1.00 96.31 108 LEU A C 1
ATOM 796 O O . LEU A 1 108 ? -5.420 5.996 -4.321 1.00 96.31 108 LEU A O 1
ATOM 800 N N . HIS A 1 109 ? -6.865 4.279 -4.223 1.00 95.25 109 HIS A N 1
ATOM 801 C CA . HIS A 1 109 ? -8.006 5.046 -3.724 1.00 95.25 109 HIS A CA 1
ATOM 802 C C . HIS A 1 109 ? -8.371 4.650 -2.297 1.00 95.25 109 HIS A C 1
ATOM 804 O O . HIS A 1 109 ? -8.474 3.465 -1.984 1.00 95.25 109 HIS A O 1
ATOM 810 N N . ALA A 1 110 ? -8.603 5.630 -1.423 1.00 95.12 110 ALA A N 1
ATOM 811 C CA . ALA A 1 110 ? -9.165 5.384 -0.097 1.00 95.12 110 ALA A CA 1
ATOM 812 C C . ALA A 1 110 ? -10.681 5.201 -0.227 1.00 95.12 110 ALA A C 1
ATOM 814 O O . ALA A 1 110 ? -11.407 6.170 -0.428 1.00 95.12 110 ALA A O 1
ATOM 815 N N . HIS A 1 111 ? -11.155 3.961 -0.132 1.00 94.06 111 HIS A N 1
ATOM 816 C CA . HIS A 1 111 ? -12.546 3.627 -0.425 1.00 94.06 111 HIS A CA 1
ATOM 817 C C . HIS A 1 111 ? -13.453 3.703 0.804 1.00 94.06 111 HIS A C 1
ATOM 819 O O . HIS A 1 111 ? -14.555 4.239 0.722 1.00 94.06 111 HIS A O 1
ATOM 825 N N . CYS A 1 112 ? -13.013 3.170 1.943 1.00 93.50 112 CYS A N 1
ATOM 826 C CA . CYS A 1 112 ? -13.826 3.151 3.154 1.00 93.50 112 CYS A CA 1
ATOM 827 C C . CYS A 1 112 ? -12.978 3.412 4.396 1.00 93.50 112 CYS A C 1
ATOM 829 O O . CYS A 1 112 ? -11.875 2.879 4.544 1.00 93.50 112 CYS A O 1
ATOM 831 N N . TYR A 1 113 ? -13.519 4.215 5.305 1.00 92.81 113 TYR A N 1
ATOM 832 C CA . TYR A 1 113 ? -12.983 4.415 6.638 1.00 92.81 113 TYR A CA 1
ATOM 833 C C . TYR A 1 113 ? -14.077 4.176 7.674 1.00 92.81 113 TYR A C 1
ATOM 835 O O . TYR A 1 113 ? -15.071 4.898 7.709 1.00 92.81 113 TYR A O 1
ATOM 843 N N . ARG A 1 114 ? -13.881 3.163 8.521 1.00 90.94 114 ARG A N 1
ATOM 844 C CA . ARG A 1 114 ? -14.766 2.850 9.645 1.00 90.94 114 ARG A CA 1
ATOM 845 C C . ARG A 1 114 ? -14.142 3.324 10.945 1.00 90.94 114 ARG A C 1
ATOM 847 O O . ARG A 1 114 ? -13.048 2.882 11.306 1.00 90.94 114 ARG A O 1
ATOM 854 N N . VAL A 1 115 ? -14.874 4.152 11.678 1.00 89.75 115 VAL A N 1
ATOM 855 C CA . VAL A 1 115 ? -14.469 4.703 12.976 1.00 89.75 115 VAL A CA 1
ATOM 856 C C . VAL A 1 115 ? -15.575 4.488 14.008 1.00 89.75 115 VAL A C 1
ATOM 858 O O . VAL A 1 115 ? -16.759 4.491 13.678 1.00 89.75 115 VAL A O 1
ATOM 861 N N . LYS A 1 116 ? -15.188 4.262 15.266 1.00 89.38 116 LYS A N 1
ATOM 862 C CA . LYS A 1 116 ? -16.118 4.187 16.392 1.00 89.38 116 LYS A CA 1
AT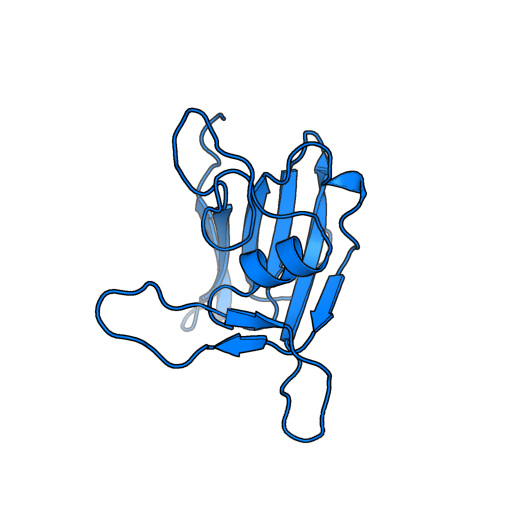OM 863 C C . LYS A 1 116 ? -16.447 5.611 16.808 1.00 89.38 116 LYS A C 1
ATOM 865 O O . LYS A 1 116 ? -15.531 6.377 17.096 1.00 89.38 116 LYS A O 1
ATOM 870 N N . ASP A 1 117 ? -17.727 5.946 16.845 1.00 85.88 117 ASP A N 1
ATOM 871 C CA . ASP A 1 117 ? -18.180 7.213 17.394 1.00 85.88 117 ASP A CA 1
ATOM 872 C C . ASP A 1 117 ? -17.792 7.271 18.887 1.00 85.88 117 ASP A C 1
ATOM 874 O O . ASP A 1 117 ? -18.195 6.383 19.650 1.00 85.88 117 ASP A O 1
ATOM 878 N N . PRO A 1 118 ? -16.987 8.261 19.317 1.00 86.69 118 PRO A N 1
ATOM 879 C CA . PRO A 1 118 ? -16.536 8.358 20.702 1.00 86.69 118 PRO A CA 1
ATOM 880 C C . PRO A 1 118 ? -17.673 8.691 21.677 1.00 86.69 118 PRO A C 1
ATOM 882 O O . PRO A 1 118 ? -17.556 8.382 22.859 1.00 86.69 118 PRO A O 1
ATOM 885 N N . ASN A 1 119 ? -18.765 9.287 21.194 1.00 89.50 119 ASN A N 1
ATOM 886 C CA . ASN A 1 119 ? -19.907 9.703 22.001 1.00 89.50 119 ASN A CA 1
ATOM 887 C C . ASN A 1 119 ? -21.006 8.634 22.024 1.00 89.50 119 ASN A C 1
ATOM 889 O O . ASN A 1 119 ? -21.618 8.400 23.061 1.00 89.50 119 ASN A O 1
ATOM 893 N N . GLN A 1 120 ? -21.257 7.979 20.886 1.00 87.50 120 GLN A N 1
ATOM 894 C CA . GLN A 1 120 ? -22.359 7.014 20.736 1.00 87.50 120 GLN A CA 1
ATOM 895 C C . GLN A 1 120 ? -21.918 5.552 20.897 1.00 87.50 120 GLN A C 1
ATOM 897 O O . GLN A 1 120 ? -22.743 4.667 21.109 1.00 87.50 120 GLN A O 1
ATOM 902 N N . GLY A 1 121 ? -20.623 5.258 20.763 1.00 83.12 121 GLY A N 1
ATOM 903 C CA . GLY A 1 121 ? -20.077 3.901 20.828 1.00 83.12 121 GLY A CA 1
ATOM 904 C C . GLY A 1 121 ? -20.382 3.02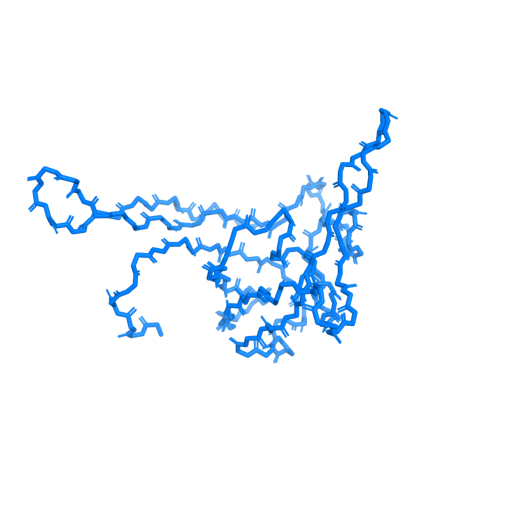1 19.607 1.00 83.12 121 GLY A C 1
ATOM 905 O O . GLY A 1 121 ? -19.764 1.965 19.452 1.00 83.12 121 GLY A O 1
ATOM 906 N N . THR A 1 122 ? -21.278 3.450 18.717 1.00 88.88 122 THR A N 1
ATOM 907 C CA . THR A 1 122 ? -21.586 2.806 17.433 1.00 88.88 122 THR A CA 1
ATOM 908 C C . THR A 1 122 ? -20.498 3.079 16.395 1.00 88.88 122 THR A C 1
ATOM 910 O O . THR A 1 122 ? -19.822 4.102 16.437 1.00 88.88 122 THR A O 1
ATOM 913 N N . SER A 1 123 ? -20.297 2.168 15.441 1.00 88.75 123 SER A N 1
ATOM 914 C CA . SER A 1 123 ? -19.386 2.417 14.312 1.00 88.75 123 SER A CA 1
ATOM 915 C C . SER A 1 123 ? -20.085 3.171 13.185 1.00 88.75 123 SER A C 1
ATOM 917 O O . SER A 1 123 ? -21.235 2.874 12.871 1.00 88.75 123 SER A O 1
ATOM 919 N N . VAL A 1 124 ? -19.364 4.105 12.567 1.00 90.12 124 VAL A N 1
ATOM 920 C CA . VAL A 1 124 ? -19.801 4.886 11.406 1.00 90.12 124 VAL A CA 1
ATOM 921 C C . VAL A 1 124 ? -18.837 4.639 10.249 1.00 90.12 124 VAL A C 1
ATOM 923 O O . VAL A 1 124 ? -17.617 4.624 10.442 1.00 90.12 124 VAL A O 1
ATOM 926 N N . ASP A 1 125 ? -19.402 4.458 9.056 1.00 90.81 125 ASP A N 1
ATOM 927 C CA . ASP A 1 125 ? -18.662 4.268 7.811 1.00 90.81 125 ASP A CA 1
ATOM 928 C C . ASP A 1 125 ? -18.664 5.538 6.974 1.00 90.81 125 ASP A C 1
ATOM 930 O O . ASP A 1 125 ? -19.714 6.107 6.680 1.00 90.81 125 ASP A O 1
ATOM 934 N N . PHE A 1 126 ? -17.478 5.925 6.521 1.00 92.62 126 PHE A N 1
ATOM 935 C CA . PHE A 1 126 ? -17.280 6.954 5.514 1.00 92.62 126 PHE A CA 1
ATOM 936 C C . PHE A 1 126 ? -16.842 6.267 4.226 1.00 92.62 126 PHE A C 1
ATOM 938 O O . PHE A 1 126 ? -15.760 5.680 4.174 1.00 92.62 126 PHE A O 1
ATOM 945 N N . ILE A 1 127 ? -17.695 6.313 3.204 1.00 93.06 127 ILE A N 1
ATOM 946 C CA . ILE A 1 127 ? -17.465 5.650 1.919 1.00 93.06 127 ILE A CA 1
ATOM 947 C C . ILE A 1 127 ? -17.188 6.713 0.863 1.00 93.06 127 ILE A C 1
ATOM 949 O O . ILE A 1 127 ? -17.996 7.614 0.650 1.00 93.06 127 ILE A O 1
ATOM 953 N N . SER A 1 128 ? -16.056 6.576 0.183 1.00 92.62 128 SER A N 1
ATOM 954 C CA . SER A 1 128 ? -15.733 7.329 -1.020 1.00 92.62 128 SER A CA 1
ATOM 955 C C . SER A 1 128 ? -15.986 6.428 -2.233 1.00 92.62 128 SER A C 1
ATOM 957 O O . SER A 1 128 ? -15.294 5.408 -2.385 1.00 92.62 128 SER A O 1
ATOM 959 N N . PRO A 1 129 ? -16.990 6.733 -3.076 1.00 86.94 129 PRO A N 1
ATOM 960 C CA . PRO A 1 129 ? -17.299 5.904 -4.234 1.00 86.94 129 PRO A CA 1
ATOM 961 C C . PRO A 1 129 ? -16.089 5.835 -5.170 1.00 86.94 129 PRO A C 1
ATOM 963 O O . PRO A 1 129 ? -15.338 6.803 -5.303 1.00 86.94 129 PRO A O 1
ATOM 966 N N . MET A 1 130 ? -15.881 4.682 -5.809 1.00 76.94 130 MET A N 1
ATOM 967 C CA . MET A 1 130 ? -14.895 4.611 -6.883 1.00 76.94 130 MET A CA 1
ATOM 968 C C . MET A 1 130 ? -15.415 5.396 -8.082 1.00 76.94 130 MET A C 1
ATOM 970 O O . MET A 1 130 ? -16.545 5.186 -8.525 1.00 76.94 130 MET A O 1
ATOM 974 N N . LEU A 1 131 ? -14.585 6.303 -8.592 1.00 62.94 131 LEU A N 1
ATOM 975 C CA . LEU A 1 131 ? -14.827 6.915 -9.889 1.00 62.94 131 LEU A CA 1
ATOM 976 C C . LEU A 1 131 ? -14.577 5.855 -10.974 1.00 62.94 131 LEU A C 1
ATOM 978 O O . LEU A 1 131 ? -13.650 5.055 -10.813 1.00 62.94 131 LEU A O 1
ATOM 982 N N . PRO A 1 132 ? -15.386 5.819 -12.045 1.00 59.09 132 PRO A N 1
ATOM 983 C CA . PRO A 1 132 ? -15.143 4.915 -13.158 1.00 59.09 132 PRO A CA 1
ATOM 984 C C . PRO A 1 132 ? -13.748 5.165 -13.738 1.00 59.09 132 PRO A C 1
ATOM 986 O O . PRO A 1 132 ? -13.289 6.306 -13.825 1.00 59.09 132 PRO A O 1
ATOM 989 N N . THR A 1 133 ? -13.080 4.058 -14.041 1.00 57.34 133 THR A N 1
ATOM 990 C CA . THR A 1 133 ? -11.691 3.972 -14.490 1.00 57.34 133 THR A CA 1
ATOM 991 C C . THR A 1 133 ? -11.537 4.183 -15.977 1.00 57.34 133 THR A C 1
ATOM 993 O O . THR A 1 133 ? -12.411 3.676 -16.714 1.00 57.34 133 THR A O 1
#